Protein AF-A0A265NC86-F1 (afdb_monomer)

pLDDT: mean 84.66, std 14.76, range [31.64, 97.25]

Foldseek 3Di:
DPPPLDDWDKDQLLPDDEPPFKDWPDPFDDDSVQWGIWTFDPPDDQDVVLCVQLQKTWMATPPPRGITITRRVSDDPVSGVLSVVLRVCLRCLVDDPVVLCCQLPVDPVNLVVQCVSRPPCSVVSVVSSCVSNVVVVPPPDPDPDD

Radius of gyration: 16.94 Å; Cα contacts (8 Å, |Δi|>4): 167; chains: 1; bounding box: 51×31×45 Å

Secondary structure (DSSP, 8-state):
--------EEEESTT--BTTTEEE-SSS---TTT--EEEE-TT----HHHHHHHTEEEEEETTT--EEEEESS---HHHHHHHHHHHHHHH-TTS--HHHHHHHHSSHHHHHHHHHHHGGGHHHHHHHHHHHHHHHTT--------

Sequence (146 aa):
MISKRKEMFYLDATELIMDRDFEVMTNTTFADDIVERLYGVDNHRIDYGLIKILGLGVVKNKHFNALYIYDAAGDNLMSEMIRLRIYYQLSYPEYDDKELDCWIFGDVAGVNYVLRIMGSSGAWVISRLKGIFNEKKGRVVEFPVR

Mean predicted aligned error: 7.13 Å

Organism: NCBI:txid2024554

Structure (mmCIF, N/CA/C/O backbone):
data_AF-A0A265NC86-F1
#
_entry.id   AF-A0A265NC86-F1
#
loop_
_atom_site.group_PDB
_atom_site.id
_atom_site.type_symbol
_atom_site.label_atom_id
_atom_site.label_alt_id
_atom_site.label_comp_id
_atom_site.label_asym_id
_atom_site.label_entity_id
_atom_site.label_seq_id
_atom_site.pdbx_PDB_ins_code
_atom_site.Cartn_x
_atom_site.Cartn_y
_atom_site.Cartn_z
_atom_site.occupancy
_atom_site.B_iso_or_equiv
_atom_site.auth_seq_id
_atom_site.auth_comp_id
_atom_site.auth_asym_id
_atom_site.auth_atom_id
_atom_site.pdbx_PDB_model_num
ATOM 1 N N . MET A 1 1 ? -25.825 -14.418 -7.628 1.00 31.88 1 MET A N 1
ATOM 2 C CA . MET A 1 1 ? -24.727 -14.956 -6.796 1.00 31.88 1 MET A CA 1
ATOM 3 C C . MET A 1 1 ? -23.749 -13.826 -6.543 1.00 31.88 1 MET A C 1
ATOM 5 O O . MET A 1 1 ? -23.141 -13.359 -7.495 1.00 31.88 1 MET A O 1
ATOM 9 N N . ILE A 1 2 ? -23.657 -13.321 -5.312 1.00 32.41 2 ILE A N 1
ATOM 10 C CA . ILE A 1 2 ? -22.637 -12.325 -4.963 1.00 32.41 2 ILE A CA 1
ATOM 11 C C . ILE A 1 2 ? -21.315 -13.091 -4.951 1.00 32.41 2 ILE A C 1
ATOM 13 O O . ILE A 1 2 ? -21.096 -13.920 -4.070 1.00 32.41 2 ILE A O 1
ATOM 17 N N . SER A 1 3 ? -20.501 -12.906 -5.992 1.00 31.64 3 SER A N 1
ATOM 18 C CA . SER A 1 3 ? -19.159 -13.482 -6.049 1.00 31.64 3 SER A CA 1
ATOM 19 C C . SER A 1 3 ? -18.429 -13.058 -4.777 1.00 31.64 3 SER A C 1
A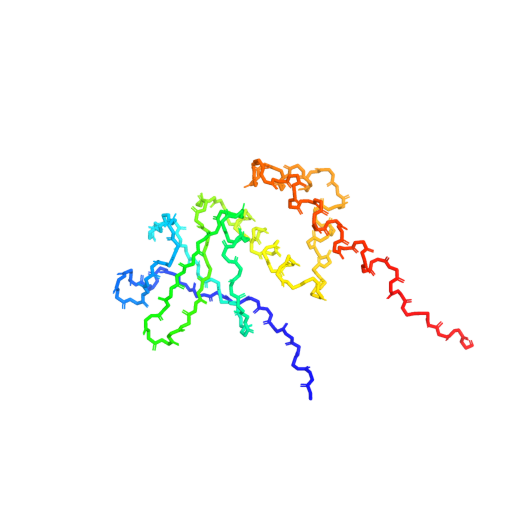TOM 21 O O . SER A 1 3 ? -18.365 -11.863 -4.482 1.00 31.64 3 SER A O 1
ATOM 23 N N . LYS A 1 4 ? -17.948 -14.023 -3.983 1.00 42.34 4 LYS A N 1
ATOM 24 C CA . LYS A 1 4 ? -17.017 -13.737 -2.886 1.00 42.34 4 LYS A CA 1
ATOM 25 C C . LYS A 1 4 ? -15.873 -12.952 -3.528 1.00 42.34 4 LYS A C 1
ATOM 27 O O . LYS A 1 4 ? -15.179 -13.533 -4.356 1.00 42.34 4 LYS A O 1
ATOM 32 N N . ARG A 1 5 ? -15.755 -11.646 -3.240 1.00 46.16 5 ARG A N 1
ATOM 33 C CA . ARG A 1 5 ? -14.676 -10.785 -3.752 1.00 46.16 5 ARG A CA 1
ATOM 34 C C . ARG A 1 5 ? -13.360 -11.451 -3.360 1.00 46.16 5 ARG A C 1
ATOM 36 O O . ARG A 1 5 ? -12.984 -11.413 -2.192 1.00 46.16 5 ARG A O 1
ATOM 43 N N . LYS A 1 6 ? -12.755 -12.167 -4.303 1.00 50.03 6 LYS A N 1
ATOM 44 C CA . LYS A 1 6 ? -11.499 -12.870 -4.093 1.00 50.03 6 LYS A CA 1
ATOM 45 C C . LYS A 1 6 ? -10.383 -11.848 -4.224 1.00 50.03 6 LYS A C 1
ATOM 47 O O . LYS A 1 6 ? -10.262 -11.206 -5.256 1.00 50.03 6 LYS A O 1
ATOM 52 N N . GLU A 1 7 ? -9.710 -11.662 -3.095 1.00 59.53 7 GLU A N 1
ATOM 53 C CA . GLU A 1 7 ? -8.257 -11.643 -2.935 1.00 59.53 7 GLU A CA 1
ATOM 54 C C . GLU A 1 7 ? -7.476 -10.948 -4.051 1.00 59.53 7 GLU A C 1
ATOM 56 O O . GLU A 1 7 ? -7.382 -11.427 -5.177 1.00 59.53 7 GLU A O 1
ATOM 61 N N . MET A 1 8 ? -6.859 -9.830 -3.672 1.00 66.31 8 MET A N 1
ATOM 62 C CA . MET A 1 8 ? -5.718 -9.244 -4.363 1.00 66.31 8 MET A CA 1
ATOM 63 C C . MET A 1 8 ? -4.777 -10.358 -4.855 1.00 66.31 8 MET A C 1
ATOM 65 O O . MET A 1 8 ? -4.269 -11.140 -4.052 1.00 66.31 8 MET A O 1
ATOM 69 N N . PHE A 1 9 ? -4.580 -10.449 -6.168 1.00 79.44 9 PHE A N 1
ATOM 70 C CA . PHE A 1 9 ? -3.641 -11.384 -6.785 1.00 79.44 9 PHE A CA 1
ATOM 71 C C . PHE A 1 9 ? -2.366 -10.638 -7.168 1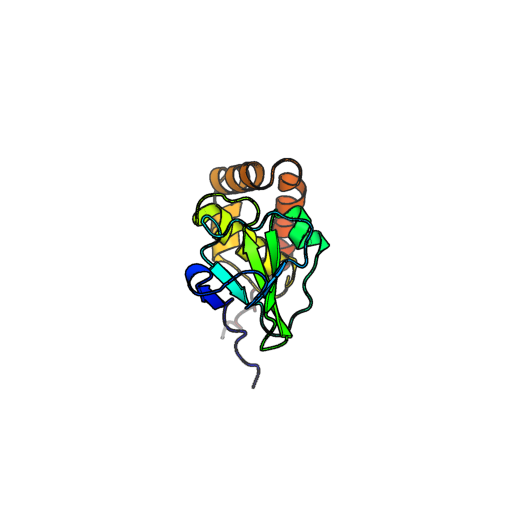.00 79.44 9 PHE A C 1
ATOM 73 O O . PHE A 1 9 ? -2.385 -9.413 -7.300 1.00 79.44 9 PHE A O 1
ATOM 80 N N . TYR A 1 10 ? -1.265 -11.361 -7.358 1.00 85.25 10 TYR A N 1
ATOM 81 C CA . TYR A 1 10 ? -0.027 -10.766 -7.844 1.00 85.25 10 TYR A CA 1
ATOM 82 C C . TYR A 1 10 ? 0.482 -11.473 -9.098 1.00 85.25 10 TYR A C 1
ATOM 84 O O . TYR A 1 10 ? 0.247 -12.666 -9.295 1.00 85.25 10 TYR A O 1
ATOM 92 N N . LEU A 1 11 ? 1.166 -10.708 -9.941 1.00 86.88 11 LEU A N 1
ATOM 93 C CA . LEU A 1 11 ? 2.005 -11.194 -11.026 1.00 86.88 11 LEU A CA 1
ATOM 94 C C . LEU A 1 11 ? 3.464 -11.110 -10.589 1.00 86.88 11 LEU A C 1
ATOM 96 O O . LEU A 1 11 ? 3.834 -10.176 -9.871 1.00 86.88 11 LEU A O 1
ATOM 100 N N . ASP A 1 12 ? 4.269 -12.068 -11.036 1.00 85.62 12 ASP A N 1
ATOM 101 C CA . ASP A 1 12 ? 5.719 -12.003 -10.894 1.00 85.62 12 ASP A CA 1
ATOM 102 C C . ASP A 1 12 ? 6.254 -10.906 -11.821 1.00 85.62 12 ASP A C 1
ATOM 104 O O . ASP A 1 12 ? 6.078 -10.960 -13.040 1.00 85.62 12 ASP A O 1
ATOM 108 N N . ALA A 1 13 ? 6.834 -9.866 -11.231 1.00 86.69 13 ALA A N 1
ATOM 109 C CA . ALA A 1 13 ? 7.375 -8.742 -11.978 1.00 86.69 13 ALA A CA 1
ATOM 110 C C . ALA A 1 13 ? 8.718 -9.088 -12.636 1.00 86.69 13 ALA A C 1
ATOM 112 O O . ALA A 1 13 ? 9.069 -8.469 -13.636 1.00 86.69 13 ALA A O 1
ATOM 113 N N . THR A 1 14 ? 9.438 -10.094 -12.125 1.00 85.88 14 THR A N 1
ATOM 114 C CA . THR A 1 14 ? 10.770 -10.481 -12.621 1.00 85.88 14 THR A CA 1
ATOM 115 C C . THR A 1 14 ? 10.723 -11.110 -14.015 1.00 85.88 14 THR A C 1
ATOM 117 O O . THR A 1 14 ? 11.721 -11.122 -14.735 1.00 85.88 14 THR A O 1
ATOM 120 N N . GLU A 1 15 ? 9.548 -11.588 -14.430 1.00 85.75 15 GLU A N 1
ATOM 121 C CA . GLU A 1 15 ? 9.300 -12.127 -15.769 1.00 85.75 15 GLU A CA 1
ATOM 122 C C . GLU A 1 15 ? 8.862 -11.055 -16.785 1.00 85.75 15 GLU A C 1
ATOM 124 O O . GLU A 1 15 ? 8.654 -11.364 -17.961 1.00 85.75 15 GLU A O 1
ATOM 129 N N . LEU A 1 16 ? 8.704 -9.797 -16.357 1.00 85.06 16 LEU A N 1
ATOM 130 C CA . LEU A 1 16 ? 8.185 -8.701 -17.174 1.00 85.06 16 LEU A CA 1
ATOM 131 C C . LEU A 1 16 ? 9.281 -7.688 -17.510 1.00 85.06 16 LEU A C 1
ATOM 133 O O . LEU A 1 16 ? 10.127 -7.360 -16.687 1.00 85.06 16 LEU A O 1
ATOM 137 N N . ILE A 1 17 ? 9.235 -7.136 -18.722 1.00 82.88 17 ILE A N 1
A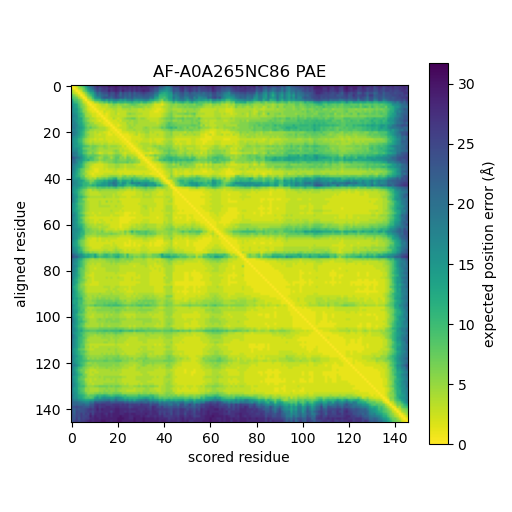TOM 138 C CA . ILE A 1 17 ? 10.201 -6.139 -19.189 1.00 82.88 17 ILE A CA 1
ATOM 139 C C . ILE A 1 17 ? 9.534 -4.758 -19.220 1.00 82.88 17 ILE A C 1
ATOM 141 O O . ILE A 1 17 ? 8.543 -4.551 -19.934 1.00 82.88 17 ILE A O 1
ATOM 145 N N . MET A 1 18 ? 10.097 -3.792 -18.487 1.00 82.38 18 MET A N 1
ATOM 146 C CA . MET A 1 18 ? 9.655 -2.392 -18.524 1.00 82.38 18 MET A CA 1
ATOM 147 C C . MET A 1 18 ? 9.711 -1.841 -19.960 1.00 82.38 18 MET A C 1
ATOM 149 O O . MET A 1 18 ? 10.553 -2.234 -20.764 1.00 82.38 18 MET A O 1
ATOM 153 N N . ASP A 1 19 ? 8.763 -0.976 -20.323 1.00 83.19 19 ASP A N 1
ATOM 154 C CA . ASP A 1 19 ? 8.534 -0.426 -21.670 1.00 83.19 19 ASP A CA 1
ATOM 155 C C . ASP A 1 19 ? 8.084 -1.426 -22.744 1.00 83.19 19 ASP A C 1
ATOM 157 O O . ASP A 1 19 ? 7.471 -1.014 -23.736 1.00 83.19 19 ASP A O 1
ATOM 161 N N . ARG A 1 20 ? 8.285 -2.730 -22.549 1.00 86.94 20 ARG A N 1
ATOM 162 C CA . ARG A 1 20 ? 7.756 -3.770 -23.436 1.00 86.94 20 ARG A CA 1
ATOM 163 C C . ARG A 1 20 ? 6.405 -4.285 -22.957 1.00 86.94 20 ARG A C 1
ATOM 165 O O . ARG A 1 20 ? 5.445 -4.279 -23.724 1.00 86.94 20 ARG A O 1
ATOM 172 N N . ASP A 1 21 ? 6.334 -4.707 -21.701 1.00 88.62 21 ASP A N 1
ATOM 173 C CA . ASP A 1 21 ? 5.176 -5.398 -21.131 1.00 88.62 21 ASP A CA 1
ATOM 174 C C . ASP A 1 21 ? 4.307 -4.469 -20.283 1.00 88.62 21 ASP A C 1
ATOM 176 O O . ASP A 1 21 ? 3.082 -4.627 -20.232 1.00 88.62 21 ASP A O 1
ATOM 180 N N . PHE A 1 22 ? 4.918 -3.454 -19.672 1.00 89.88 22 PHE A N 1
ATOM 181 C CA . PHE A 1 22 ? 4.218 -2.454 -18.877 1.00 89.88 22 PHE A CA 1
ATOM 182 C C . PHE A 1 22 ? 4.821 -1.051 -19.014 1.00 89.88 22 PHE A C 1
ATOM 184 O O . PHE A 1 22 ? 5.923 -0.864 -19.525 1.00 89.88 22 PHE A O 1
ATOM 191 N N . GLU A 1 23 ? 4.061 -0.052 -18.574 1.00 91.50 23 GLU A N 1
ATOM 192 C CA . GLU A 1 23 ? 4.496 1.337 -18.401 1.00 91.50 23 GLU A CA 1
ATOM 193 C C . GLU A 1 23 ? 4.177 1.816 -16.981 1.00 91.50 23 GLU A C 1
ATOM 195 O O . GLU A 1 23 ? 3.129 1.475 -16.427 1.00 91.50 23 GLU A O 1
ATOM 200 N N . VAL A 1 24 ? 5.072 2.599 -16.377 1.00 91.69 24 VAL A N 1
ATOM 201 C CA . VAL A 1 24 ? 4.839 3.201 -15.058 1.00 91.69 24 VAL A CA 1
ATOM 202 C C . VAL A 1 24 ? 3.923 4.415 -15.219 1.00 91.69 24 VAL A C 1
ATOM 204 O O . VAL A 1 24 ? 4.199 5.327 -15.992 1.00 91.69 24 VAL A O 1
ATOM 207 N N . MET A 1 25 ? 2.813 4.423 -14.485 1.00 91.94 25 MET A N 1
ATOM 208 C CA . MET A 1 25 ? 1.758 5.441 -14.582 1.00 91.94 25 MET A CA 1
ATOM 209 C C . MET A 1 25 ? 1.898 6.551 -13.538 1.00 91.94 25 MET A C 1
ATOM 211 O O . MET A 1 25 ? 1.282 7.610 -13.661 1.00 91.94 25 MET A O 1
ATOM 215 N N . THR A 1 26 ? 2.649 6.296 -12.472 1.00 91.12 26 THR A N 1
ATOM 216 C CA . THR A 1 26 ? 2.903 7.236 -11.379 1.00 91.12 26 THR A CA 1
ATOM 217 C C . THR A 1 26 ? 4.295 7.839 -11.493 1.00 91.12 26 THR A C 1
ATOM 219 O O . THR A 1 26 ? 5.207 7.232 -12.040 1.00 91.12 26 THR A O 1
ATOM 222 N N . ASN A 1 27 ? 4.488 9.036 -10.934 1.00 89.62 27 ASN A N 1
ATOM 223 C CA . ASN A 1 27 ? 5.823 9.623 -10.797 1.00 89.62 27 ASN A CA 1
ATOM 224 C C . ASN A 1 27 ? 6.560 8.994 -9.602 1.00 89.62 27 ASN A C 1
ATOM 226 O O . ASN A 1 27 ? 6.805 9.649 -8.588 1.00 89.62 27 ASN A O 1
ATOM 230 N N . THR A 1 28 ? 6.802 7.692 -9.694 1.00 88.19 28 THR A N 1
ATOM 231 C CA . THR A 1 28 ? 7.456 6.854 -8.690 1.00 88.19 28 THR A CA 1
ATOM 232 C C . THR A 1 28 ? 8.540 6.042 -9.370 1.00 88.19 28 THR A C 1
ATOM 234 O O . THR A 1 28 ? 8.375 5.616 -10.511 1.00 88.19 28 THR A O 1
ATOM 237 N N . THR A 1 29 ? 9.645 5.805 -8.671 1.00 86.06 29 THR A N 1
ATOM 238 C CA . THR A 1 29 ? 10.700 4.935 -9.189 1.00 86.06 29 THR A CA 1
ATOM 239 C C . THR A 1 29 ? 10.162 3.511 -9.324 1.00 86.06 29 THR A C 1
ATOM 241 O O . THR A 1 29 ? 9.455 3.025 -8.441 1.00 86.06 29 THR A O 1
ATOM 244 N N . PHE A 1 30 ? 10.465 2.860 -10.442 1.00 86.12 30 PHE A N 1
ATOM 245 C CA . PHE A 1 30 ? 10.324 1.419 -10.616 1.00 86.12 30 PHE A CA 1
ATOM 246 C C . PHE A 1 30 ? 11.738 0.871 -10.774 1.00 86.12 30 PHE A C 1
ATOM 248 O O . PHE A 1 30 ? 12.469 1.323 -11.653 1.00 86.12 30 PHE A O 1
ATOM 255 N N . ALA A 1 31 ? 12.147 -0.010 -9.870 1.00 82.25 31 ALA A N 1
ATOM 256 C CA . ALA A 1 31 ? 13.473 -0.607 -9.877 1.00 82.25 31 ALA A CA 1
ATOM 257 C C . ALA A 1 31 ? 13.303 -2.108 -10.116 1.00 82.25 31 ALA A C 1
ATOM 259 O O . ALA A 1 31 ? 12.743 -2.799 -9.266 1.00 82.25 31 ALA A O 1
ATOM 260 N N . ASP A 1 32 ? 13.733 -2.575 -11.291 1.00 74.81 32 ASP A N 1
ATOM 261 C CA . ASP A 1 32 ? 13.522 -3.951 -11.770 1.00 74.81 32 ASP A CA 1
ATOM 262 C C . ASP A 1 32 ? 14.119 -5.014 -10.827 1.00 74.81 32 ASP A C 1
ATOM 264 O O . ASP A 1 32 ? 13.669 -6.154 -10.805 1.00 74.81 32 ASP A O 1
ATOM 268 N N . ASP A 1 33 ? 15.122 -4.644 -10.030 1.00 75.19 33 ASP A N 1
ATOM 269 C CA . ASP A 1 33 ? 15.800 -5.490 -9.045 1.00 75.19 33 ASP A CA 1
ATOM 270 C C . ASP A 1 33 ? 15.167 -5.455 -7.643 1.00 75.19 33 ASP A C 1
ATOM 272 O O . ASP A 1 33 ? 15.570 -6.219 -6.768 1.00 75.19 33 ASP A O 1
ATOM 276 N N . ILE A 1 34 ? 14.191 -4.572 -7.421 1.00 79.75 34 ILE A N 1
ATOM 277 C CA . ILE A 1 34 ? 13.520 -4.371 -6.127 1.00 79.75 34 ILE A CA 1
ATOM 278 C C . ILE A 1 34 ? 12.041 -4.755 -6.214 1.00 79.75 34 ILE A C 1
ATOM 280 O O . ILE A 1 34 ? 11.479 -5.298 -5.264 1.00 79.75 34 ILE A O 1
ATOM 284 N N . VAL A 1 35 ? 11.387 -4.472 -7.341 1.00 85.81 35 VAL A N 1
ATOM 285 C CA . VAL A 1 35 ? 9.969 -4.776 -7.528 1.00 85.81 35 VAL A CA 1
ATOM 286 C C . VAL A 1 35 ? 9.823 -6.211 -8.017 1.00 85.81 35 VAL A C 1
ATOM 288 O O . VAL A 1 35 ? 9.957 -6.482 -9.202 1.00 85.81 35 VAL A O 1
ATOM 291 N N . GLU A 1 36 ? 9.496 -7.125 -7.105 1.00 86.81 36 GLU A N 1
ATOM 292 C CA . GLU A 1 36 ? 9.263 -8.539 -7.436 1.00 86.81 36 GLU A CA 1
ATOM 293 C C . GLU A 1 36 ? 7.801 -8.837 -7.806 1.00 86.81 36 GLU A C 1
ATOM 295 O O . GLU A 1 36 ? 7.506 -9.864 -8.418 1.00 86.81 36 GLU A O 1
ATOM 300 N N . ARG A 1 37 ? 6.849 -7.976 -7.415 1.00 90.12 37 ARG A N 1
ATOM 301 C CA . ARG A 1 37 ? 5.410 -8.274 -7.508 1.00 90.12 37 ARG A CA 1
ATOM 302 C C . ARG A 1 37 ? 4.576 -7.094 -7.982 1.00 90.12 37 ARG A C 1
ATOM 304 O O . ARG A 1 37 ? 4.715 -5.971 -7.501 1.00 90.12 37 ARG A O 1
ATOM 311 N N . LEU A 1 38 ? 3.637 -7.391 -8.879 1.00 90.38 38 LEU A N 1
ATOM 312 C CA . LEU A 1 38 ? 2.605 -6.465 -9.339 1.00 90.38 38 LEU A CA 1
ATOM 313 C C . LEU A 1 38 ? 1.229 -6.941 -8.880 1.00 90.38 38 LEU A C 1
ATOM 315 O O . LEU A 1 38 ? 0.767 -8.002 -9.288 1.00 90.38 38 LEU A O 1
ATOM 319 N N . TYR A 1 39 ? 0.542 -6.144 -8.074 1.00 90.00 39 TYR A N 1
ATOM 320 C CA . TYR A 1 39 ? -0.728 -6.501 -7.453 1.00 90.00 39 TYR A CA 1
ATOM 321 C C . TYR A 1 39 ? -1.913 -6.023 -8.279 1.00 90.00 39 TYR A C 1
ATOM 323 O O . TYR A 1 39 ? -2.095 -4.825 -8.511 1.00 90.00 39 TYR A O 1
ATOM 331 N N . GLY A 1 40 ? -2.735 -6.972 -8.715 1.00 85.75 40 GLY A N 1
ATOM 332 C CA . GLY A 1 40 ? -3.989 -6.706 -9.398 1.00 85.75 40 GLY A CA 1
ATOM 333 C C . GLY A 1 40 ? -5.101 -6.401 -8.399 1.00 85.75 40 GLY A C 1
ATOM 334 O O . GLY A 1 40 ? -5.283 -7.112 -7.408 1.00 85.75 40 GLY A O 1
ATOM 335 N N . VAL A 1 41 ? -5.871 -5.349 -8.678 1.00 69.50 41 VAL A N 1
ATOM 336 C CA . VAL A 1 41 ? -7.073 -4.996 -7.914 1.00 69.50 41 VAL A CA 1
ATOM 337 C C . VAL A 1 41 ? -8.273 -5.112 -8.850 1.00 69.50 41 VAL A C 1
ATOM 339 O O . VAL A 1 41 ? -8.596 -4.188 -9.594 1.00 69.50 41 VAL A O 1
ATOM 342 N N . ASP A 1 42 ? -8.913 -6.282 -8.850 1.00 63.69 42 ASP A N 1
ATOM 343 C CA . ASP A 1 42 ? -10.021 -6.599 -9.759 1.00 63.69 42 ASP A CA 1
ATOM 344 C C . ASP A 1 42 ? -11.176 -5.603 -9.640 1.00 63.69 42 ASP A C 1
ATOM 346 O O . ASP A 1 42 ? -11.679 -5.385 -8.546 1.00 63.69 42 ASP A O 1
ATOM 350 N N . ASN A 1 43 ? -11.676 -5.080 -10.767 1.00 58.19 43 ASN A N 1
ATOM 351 C CA . ASN A 1 43 ? -12.916 -4.288 -10.869 1.00 58.19 43 ASN A CA 1
ATOM 352 C C . ASN A 1 43 ? -12.976 -2.963 -10.092 1.00 58.19 43 ASN A C 1
ATOM 354 O O . ASN A 1 43 ? -14.074 -2.471 -9.812 1.00 58.19 43 ASN A O 1
ATOM 358 N N . HIS A 1 44 ? -11.841 -2.330 -9.796 1.00 63.47 44 HIS A N 1
ATOM 359 C CA . HIS A 1 44 ? -11.871 -1.067 -9.069 1.00 63.47 44 HIS A CA 1
ATOM 360 C C . HIS A 1 44 ? -11.037 0.049 -9.698 1.00 63.47 44 HIS A C 1
ATOM 362 O O . HIS A 1 44 ? -9.998 -0.165 -10.318 1.00 63.47 44 HIS A O 1
ATOM 368 N N . ARG A 1 45 ? -11.521 1.286 -9.524 1.00 80.00 45 ARG A N 1
ATOM 369 C CA . ARG A 1 45 ? -10.764 2.492 -9.863 1.00 80.00 45 ARG A CA 1
ATOM 370 C C . ARG A 1 45 ? -9.635 2.668 -8.854 1.00 80.00 45 ARG A C 1
ATOM 372 O O . ARG A 1 45 ? -9.888 2.658 -7.653 1.00 80.00 45 ARG A O 1
ATOM 379 N N . ILE A 1 46 ? -8.424 2.877 -9.359 1.00 88.06 46 ILE A N 1
ATOM 380 C CA . ILE A 1 46 ? -7.259 3.164 -8.528 1.00 88.06 46 ILE A CA 1
ATOM 381 C C . ILE A 1 46 ? -7.384 4.568 -7.930 1.00 88.06 46 ILE A C 1
ATOM 383 O O . ILE A 1 46 ? -7.484 5.557 -8.659 1.00 88.06 46 ILE A O 1
ATOM 387 N N . ASP A 1 47 ? -7.333 4.658 -6.601 1.00 91.19 47 ASP A N 1
ATOM 388 C CA . ASP A 1 47 ? -7.180 5.931 -5.895 1.00 91.19 47 ASP A CA 1
ATOM 389 C C . ASP A 1 47 ? -5.706 6.366 -5.886 1.00 91.19 47 ASP A C 1
ATOM 391 O O . ASP A 1 47 ? -4.916 5.962 -5.033 1.00 91.19 47 ASP A O 1
ATOM 395 N N . TYR A 1 48 ? -5.331 7.214 -6.845 1.00 91.62 48 TYR A N 1
ATOM 396 C CA . TYR A 1 48 ? -3.970 7.749 -6.959 1.00 91.62 48 TYR A CA 1
ATOM 397 C C . TYR A 1 48 ? -3.538 8.612 -5.761 1.00 91.62 48 TYR A C 1
ATOM 399 O O . TYR A 1 48 ? -2.339 8.744 -5.502 1.00 91.62 48 TYR A O 1
ATOM 407 N N . GLY A 1 49 ? -4.485 9.194 -5.019 1.00 93.06 49 GLY A N 1
ATOM 408 C CA . GLY A 1 49 ? -4.192 9.925 -3.789 1.00 93.06 49 GLY A CA 1
ATOM 409 C C . GLY A 1 49 ? -3.684 8.979 -2.706 1.00 93.06 49 GLY A C 1
ATOM 410 O O . GLY A 1 49 ? -2.636 9.230 -2.110 1.00 93.06 49 GLY A O 1
ATOM 411 N N . LEU A 1 50 ? -4.377 7.854 -2.512 1.00 93.75 50 LEU A N 1
ATOM 412 C CA . LEU A 1 50 ? -3.949 6.799 -1.593 1.00 93.75 50 LEU A CA 1
ATOM 413 C C . LEU A 1 50 ? -2.649 6.131 -2.040 1.00 93.75 50 LEU A C 1
ATOM 415 O O . LEU A 1 50 ? -1.776 5.926 -1.202 1.00 93.75 50 LEU A O 1
ATOM 419 N N . ILE A 1 51 ? -2.480 5.857 -3.338 1.00 94.25 51 ILE A N 1
ATOM 420 C CA . ILE A 1 51 ? -1.227 5.309 -3.889 1.00 94.25 51 ILE A CA 1
ATOM 421 C C . ILE A 1 51 ? -0.035 6.170 -3.460 1.00 94.25 51 ILE A C 1
ATOM 423 O O . ILE A 1 51 ? 0.914 5.668 -2.861 1.00 94.25 51 ILE A O 1
ATOM 427 N N . LYS A 1 52 ? -0.131 7.491 -3.661 1.00 93.06 52 LYS A N 1
ATOM 428 C CA . LYS A 1 52 ? 0.918 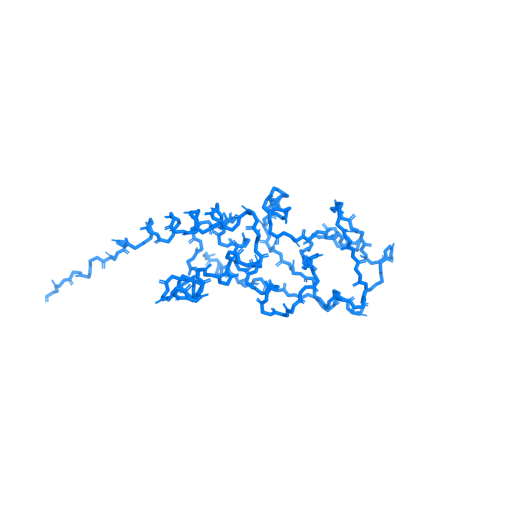8.434 -3.259 1.00 93.06 52 LYS A CA 1
ATOM 429 C C . LYS A 1 52 ? 1.144 8.455 -1.746 1.00 93.06 52 LYS A C 1
ATOM 431 O O . LYS A 1 52 ? 2.289 8.466 -1.309 1.00 93.06 52 LYS A O 1
ATOM 436 N N . ILE A 1 53 ? 0.073 8.492 -0.950 1.00 93.56 53 ILE A N 1
ATOM 437 C CA . ILE A 1 53 ? 0.157 8.538 0.521 1.00 93.56 53 ILE A CA 1
ATOM 438 C C . ILE A 1 53 ? 0.881 7.310 1.078 1.00 93.56 53 ILE A C 1
ATOM 440 O O . ILE A 1 53 ? 1.625 7.432 2.049 1.00 93.56 53 ILE A O 1
ATOM 444 N N . LEU A 1 54 ? 0.653 6.146 0.473 1.00 94.00 54 LEU A N 1
ATOM 445 C CA . LEU A 1 54 ? 1.167 4.867 0.951 1.00 94.00 54 LEU A CA 1
ATOM 446 C C . LEU A 1 54 ? 2.546 4.519 0.382 1.00 94.00 54 LEU A C 1
ATOM 448 O O . LEU A 1 54 ? 3.095 3.490 0.759 1.00 94.00 54 LEU A O 1
ATOM 452 N N . GLY A 1 55 ? 3.118 5.360 -0.487 1.00 92.94 55 GLY A N 1
ATOM 453 C CA . GLY A 1 55 ? 4.397 5.073 -1.144 1.00 92.94 55 GLY A CA 1
ATOM 454 C C . GLY A 1 55 ? 4.301 3.936 -2.163 1.00 92.94 55 GLY A C 1
ATOM 455 O O . GLY A 1 55 ? 5.279 3.243 -2.410 1.00 92.94 55 GLY A O 1
ATOM 456 N N . LEU A 1 56 ? 3.118 3.729 -2.736 1.00 94.25 56 LEU A N 1
ATOM 457 C CA . LEU A 1 56 ? 2.880 2.744 -3.781 1.00 94.25 56 LEU A CA 1
ATOM 458 C C . LEU A 1 56 ? 3.071 3.394 -5.156 1.00 94.25 56 LEU A C 1
ATOM 460 O O . LEU A 1 56 ? 2.969 4.615 -5.307 1.00 94.25 56 LEU A O 1
ATOM 464 N N . GLY A 1 57 ? 3.300 2.571 -6.169 1.00 94.31 57 GLY A N 1
ATOM 465 C CA . GLY A 1 57 ? 3.277 2.977 -7.567 1.00 94.31 57 GLY A CA 1
ATOM 466 C C . GLY A 1 57 ? 2.237 2.194 -8.358 1.00 94.31 57 GLY A C 1
ATOM 467 O O . GLY A 1 57 ? 1.682 1.204 -7.882 1.00 94.31 57 GLY A O 1
ATOM 468 N N . VAL A 1 58 ? 1.948 2.657 -9.572 1.00 94.00 58 VAL A N 1
ATOM 469 C CA . VAL A 1 58 ? 1.025 1.989 -10.495 1.00 94.00 58 VAL A CA 1
ATOM 470 C C . VAL A 1 58 ? 1.730 1.749 -11.814 1.00 94.00 58 VAL A C 1
ATOM 472 O O . VAL A 1 58 ? 2.330 2.665 -12.373 1.00 94.00 58 VAL A O 1
ATOM 475 N N . VAL A 1 59 ? 1.590 0.541 -12.343 1.00 92.56 59 VAL A N 1
ATOM 476 C CA . VAL A 1 59 ? 1.966 0.206 -13.714 1.00 92.56 59 VAL A CA 1
ATOM 477 C C . VAL A 1 59 ? 0.739 -0.181 -14.519 1.00 92.56 59 VAL A C 1
ATOM 479 O O . VAL A 1 59 ? -0.268 -0.652 -13.986 1.00 92.56 59 VAL A O 1
ATOM 482 N N . LYS A 1 60 ? 0.823 0.010 -15.827 1.00 91.38 60 LYS A N 1
ATOM 483 C CA . LYS A 1 60 ? -0.186 -0.423 -16.779 1.00 91.38 60 LYS A CA 1
ATOM 484 C C . LYS A 1 60 ? 0.405 -1.473 -17.695 1.00 91.38 60 LYS A C 1
ATOM 486 O O . LYS A 1 60 ? 1.372 -1.212 -18.402 1.00 91.38 60 LYS A O 1
ATOM 491 N N . ASN A 1 61 ? -0.199 -2.652 -17.703 1.00 89.00 61 ASN A N 1
ATOM 492 C CA . ASN A 1 61 ? 0.153 -3.707 -18.636 1.00 89.00 61 ASN A CA 1
ATOM 493 C C . ASN A 1 61 ? -0.325 -3.333 -20.048 1.00 89.00 61 ASN A C 1
ATOM 495 O O . ASN A 1 61 ? -1.495 -2.986 -20.247 1.00 89.00 61 ASN A O 1
ATOM 499 N N . LYS A 1 62 ? 0.577 -3.421 -21.029 1.00 88.81 62 LYS A N 1
ATOM 500 C CA . LYS A 1 62 ? 0.322 -3.008 -22.417 1.00 88.81 62 LYS A CA 1
ATOM 501 C C . LYS A 1 62 ? -0.514 -4.020 -23.205 1.00 88.81 62 LYS A C 1
ATOM 503 O O . LYS A 1 62 ? -1.216 -3.625 -24.131 1.00 88.81 62 LYS A O 1
ATOM 508 N N . HIS A 1 63 ? -0.488 -5.296 -22.820 1.00 86.56 63 HIS A N 1
ATOM 509 C CA . HIS A 1 63 ? -1.154 -6.389 -23.542 1.00 86.56 63 HIS A CA 1
ATOM 510 C C . HIS A 1 63 ? -2.648 -6.481 -23.231 1.00 86.56 63 HIS A C 1
ATOM 512 O O . HIS A 1 63 ? -3.460 -6.694 -24.128 1.00 86.56 63 HIS A O 1
ATOM 518 N N . PHE A 1 64 ? -3.021 -6.290 -21.964 1.00 82.94 64 PHE A N 1
ATOM 519 C CA . PHE A 1 64 ? -4.405 -6.455 -21.496 1.00 82.94 64 PHE A CA 1
ATOM 520 C C . PHE A 1 64 ? -5.047 -5.153 -21.005 1.00 82.94 64 PHE A C 1
ATOM 522 O O . PHE A 1 64 ? -6.185 -5.168 -20.541 1.00 82.94 64 PHE A O 1
ATOM 529 N N . ASN A 1 65 ? -4.332 -4.022 -21.101 1.00 82.06 65 ASN A N 1
ATOM 530 C CA . ASN A 1 65 ? -4.794 -2.702 -20.654 1.00 82.06 65 ASN A CA 1
ATOM 531 C C . ASN A 1 65 ? -5.251 -2.690 -19.176 1.00 82.06 65 ASN A C 1
ATOM 533 O O . ASN A 1 65 ? -6.167 -1.958 -18.800 1.00 82.06 65 ASN A O 1
ATOM 537 N N . ALA A 1 66 ? -4.608 -3.516 -18.348 1.00 85.81 66 ALA A N 1
ATOM 538 C CA . ALA A 1 66 ? -4.895 -3.670 -16.926 1.00 85.81 66 ALA A CA 1
ATOM 539 C C . ALA A 1 66 ? -3.896 -2.873 -16.077 1.00 85.81 66 ALA A C 1
ATOM 541 O O . ALA A 1 66 ? -2.729 -2.737 -16.449 1.00 85.81 66 ALA A O 1
ATOM 542 N N . LEU A 1 67 ? -4.359 -2.348 -14.942 1.00 89.31 67 LEU A N 1
ATOM 543 C CA . LEU A 1 67 ? -3.534 -1.599 -13.998 1.00 89.31 67 LEU A CA 1
ATOM 544 C C . LEU A 1 67 ? -3.147 -2.484 -12.815 1.00 89.31 67 LEU A C 1
ATOM 546 O O . LEU A 1 67 ? -3.982 -3.222 -12.294 1.00 89.31 67 LEU A O 1
ATOM 550 N N . TYR A 1 68 ? -1.902 -2.349 -12.376 1.00 91.12 68 TYR A N 1
ATOM 551 C CA . TYR A 1 68 ? -1.346 -3.068 -11.240 1.00 91.12 68 TYR A CA 1
ATOM 552 C C . TYR A 1 68 ? -0.635 -2.104 -10.302 1.00 91.12 68 TYR A C 1
ATOM 554 O O . TYR A 1 68 ? -0.111 -1.077 -10.732 1.00 91.12 68 TYR A O 1
ATOM 562 N N . ILE A 1 69 ? -0.613 -2.445 -9.021 1.00 93.56 69 ILE A N 1
ATOM 563 C CA . ILE A 1 69 ? 0.037 -1.677 -7.962 1.00 93.56 69 ILE A CA 1
ATOM 564 C C . ILE A 1 69 ? 1.347 -2.367 -7.591 1.00 93.56 69 ILE A C 1
ATOM 566 O O . ILE A 1 69 ? 1.407 -3.590 -7.563 1.00 93.56 69 ILE A O 1
ATOM 570 N N . TYR A 1 70 ? 2.382 -1.606 -7.270 1.00 93.44 70 TYR A N 1
ATOM 571 C CA . TYR A 1 70 ? 3.643 -2.139 -6.757 1.00 93.44 70 TYR A CA 1
ATOM 572 C C . TYR A 1 70 ? 4.137 -1.311 -5.565 1.00 93.44 70 TYR A C 1
ATOM 574 O O . TYR A 1 70 ? 3.702 -0.167 -5.389 1.00 93.44 70 TYR A O 1
ATOM 582 N N . ASP A 1 71 ? 5.025 -1.869 -4.736 1.00 93.31 71 ASP A N 1
ATOM 583 C CA . ASP A 1 71 ? 5.664 -1.099 -3.662 1.00 93.31 71 ASP A CA 1
ATOM 584 C C . ASP A 1 71 ? 6.798 -0.244 -4.227 1.00 93.31 71 ASP A C 1
ATOM 586 O O . ASP A 1 71 ? 7.854 -0.747 -4.600 1.00 93.31 71 ASP A O 1
ATOM 590 N N . ALA A 1 72 ? 6.572 1.067 -4.301 1.00 91.56 72 ALA A N 1
ATOM 591 C CA . ALA A 1 72 ? 7.578 2.012 -4.772 1.00 91.56 72 ALA A CA 1
ATOM 592 C C . ALA A 1 72 ? 8.500 2.497 -3.646 1.00 91.56 72 ALA A C 1
ATOM 594 O O . ALA A 1 72 ? 9.505 3.151 -3.923 1.00 91.56 72 ALA A O 1
ATOM 595 N N . ALA A 1 73 ? 8.171 2.205 -2.384 1.00 87.50 73 ALA A N 1
ATOM 596 C CA . ALA A 1 73 ? 9.030 2.539 -1.256 1.00 87.50 73 ALA A CA 1
ATOM 597 C C . ALA A 1 73 ? 10.284 1.650 -1.208 1.00 87.50 73 ALA A C 1
ATOM 599 O O . ALA A 1 73 ? 11.286 2.074 -0.639 1.00 87.50 73 ALA A O 1
ATOM 600 N N . GLY A 1 74 ? 10.236 0.461 -1.826 1.00 80.62 74 GLY A N 1
ATOM 601 C CA . GLY A 1 74 ? 11.374 -0.457 -1.923 1.00 80.62 74 GLY A CA 1
ATOM 602 C C . GLY A 1 74 ? 11.823 -1.014 -0.571 1.00 80.62 74 GLY A C 1
ATOM 603 O O . GLY A 1 74 ? 13.018 -1.187 -0.336 1.00 80.62 74 GLY A O 1
ATOM 604 N N . ASP A 1 75 ? 10.873 -1.236 0.341 1.00 80.88 75 ASP A N 1
ATOM 605 C CA . ASP A 1 75 ? 11.151 -1.807 1.657 1.00 80.88 75 ASP A CA 1
ATOM 606 C C . ASP A 1 75 ? 11.164 -3.350 1.608 1.00 80.88 75 ASP A C 1
ATOM 608 O O . ASP A 1 75 ? 11.210 -3.982 0.560 1.00 80.88 75 ASP A O 1
ATOM 612 N N . ASN A 1 76 ? 11.112 -3.987 2.779 1.00 89.12 76 ASN A N 1
ATOM 613 C CA . ASN A 1 76 ? 10.910 -5.426 2.889 1.00 89.12 76 ASN A CA 1
ATOM 614 C C . ASN A 1 76 ? 9.455 -5.841 2.589 1.00 89.12 76 ASN A C 1
ATOM 616 O O . ASN A 1 76 ? 8.510 -5.067 2.757 1.00 89.12 76 ASN A O 1
ATOM 620 N N . LEU A 1 77 ? 9.286 -7.133 2.304 1.00 88.38 77 LEU A N 1
ATOM 621 C CA . LEU A 1 77 ? 8.012 -7.766 1.960 1.00 88.38 77 LEU A CA 1
ATOM 622 C C . LEU A 1 77 ? 6.867 -7.529 2.962 1.00 88.38 77 LEU A C 1
ATOM 624 O O . LEU A 1 77 ? 5.697 -7.478 2.586 1.00 88.38 77 LEU A O 1
ATOM 628 N N . MET A 1 78 ? 7.182 -7.402 4.255 1.00 90.75 78 MET A N 1
ATOM 629 C CA . MET A 1 78 ? 6.167 -7.135 5.276 1.00 90.75 78 MET A CA 1
ATOM 630 C C . MET A 1 78 ? 5.612 -5.714 5.132 1.00 90.75 78 MET A C 1
ATOM 632 O O . MET A 1 78 ? 4.397 -5.528 5.194 1.00 90.75 78 MET A O 1
ATOM 636 N N . SER A 1 79 ? 6.475 -4.717 4.913 1.00 93.00 79 SER A N 1
ATOM 637 C CA . SER A 1 79 ? 6.053 -3.332 4.677 1.00 93.00 79 SER A CA 1
ATOM 638 C C . SER A 1 79 ? 5.179 -3.223 3.425 1.00 93.00 79 SER A C 1
ATOM 640 O O . SER A 1 79 ? 4.117 -2.601 3.480 1.00 93.00 79 SER A O 1
ATOM 642 N N . GLU A 1 80 ? 5.587 -3.879 2.337 1.00 91.94 80 GLU A N 1
ATOM 643 C CA . GLU A 1 80 ? 4.831 -3.988 1.085 1.00 91.94 80 GLU A CA 1
ATOM 644 C C . GLU A 1 80 ? 3.428 -4.560 1.327 1.00 91.94 80 GLU A C 1
ATOM 646 O O . GLU A 1 80 ? 2.418 -3.924 1.010 1.00 91.94 80 GLU A O 1
ATOM 651 N N . MET A 1 81 ? 3.340 -5.726 1.977 1.00 91.25 81 MET A N 1
ATOM 652 C CA . MET A 1 81 ? 2.061 -6.375 2.264 1.00 91.25 81 MET A CA 1
ATOM 653 C C . MET A 1 81 ? 1.158 -5.491 3.134 1.00 91.25 81 MET A C 1
ATOM 655 O O . MET A 1 81 ? -0.042 -5.381 2.872 1.00 91.25 81 MET A O 1
ATOM 659 N N . ILE A 1 82 ? 1.710 -4.833 4.156 1.00 94.00 82 ILE A N 1
ATOM 660 C CA . ILE A 1 82 ? 0.943 -3.928 5.018 1.00 94.00 82 ILE A CA 1
ATOM 661 C C . ILE A 1 82 ? 0.439 -2.710 4.233 1.00 94.00 82 ILE A C 1
ATOM 663 O O . ILE A 1 82 ? -0.735 -2.366 4.370 1.00 94.00 82 ILE A O 1
ATOM 667 N N . ARG A 1 83 ? 1.255 -2.084 3.374 1.00 94.31 83 ARG A N 1
ATOM 668 C CA . ARG A 1 83 ? 0.816 -0.968 2.509 1.00 94.31 83 ARG A CA 1
ATOM 669 C C . ARG A 1 83 ? -0.355 -1.361 1.626 1.00 94.31 83 ARG A C 1
ATOM 671 O O . ARG A 1 83 ? -1.329 -0.617 1.546 1.00 94.31 83 ARG A O 1
ATOM 678 N N . LEU A 1 84 ? -0.283 -2.531 1.004 1.00 92.50 84 LEU A N 1
ATOM 679 C CA . LEU A 1 84 ? -1.319 -3.021 0.101 1.00 92.50 84 LEU A CA 1
ATOM 680 C C . LEU A 1 84 ? -2.617 -3.364 0.836 1.00 92.50 84 LEU A C 1
ATOM 682 O O . LEU A 1 84 ? -3.697 -2.979 0.390 1.00 92.50 84 LEU A O 1
ATOM 686 N N . ARG A 1 85 ? -2.533 -4.014 2.003 1.00 92.81 85 ARG A N 1
ATOM 687 C CA . ARG A 1 85 ? -3.714 -4.279 2.843 1.00 92.81 85 ARG A CA 1
ATOM 688 C C . ARG A 1 85 ? -4.360 -2.984 3.328 1.00 92.81 85 ARG A C 1
ATOM 690 O O . ARG A 1 85 ? -5.581 -2.853 3.275 1.00 92.81 85 ARG A O 1
ATOM 697 N N . ILE A 1 86 ? -3.553 -2.001 3.735 1.00 94.94 86 ILE A N 1
ATOM 698 C CA . ILE A 1 86 ? -4.034 -0.662 4.100 1.00 94.94 86 ILE A CA 1
ATOM 699 C C . ILE A 1 86 ? -4.702 0.015 2.902 1.00 94.94 86 ILE A C 1
ATOM 701 O O . ILE A 1 86 ? -5.811 0.527 3.045 1.00 94.94 86 ILE A O 1
ATOM 705 N N . TYR A 1 87 ? -4.069 -0.005 1.726 1.00 93.94 87 TYR A N 1
ATOM 706 C CA . TYR A 1 87 ? -4.639 0.540 0.495 1.00 93.94 87 TYR A CA 1
ATOM 707 C C . TYR A 1 87 ? -6.016 -0.056 0.219 1.00 93.94 87 TYR A C 1
ATOM 709 O O . TYR A 1 87 ? -6.981 0.682 0.005 1.00 93.94 87 TYR A O 1
ATOM 717 N N . TYR A 1 88 ? -6.119 -1.382 0.275 1.00 90.62 88 TYR A N 1
ATOM 718 C CA . TYR A 1 88 ? -7.354 -2.095 -0.007 1.00 90.62 88 TYR A CA 1
ATOM 719 C C . TYR A 1 88 ? -8.438 -1.774 1.029 1.00 90.62 88 TYR A C 1
ATOM 721 O O . TYR A 1 88 ? -9.566 -1.450 0.664 1.00 90.62 88 TYR A O 1
ATOM 729 N N . GLN A 1 89 ? -8.097 -1.766 2.320 1.00 91.19 89 GLN A N 1
ATOM 730 C CA . GLN A 1 89 ? -9.044 -1.439 3.386 1.00 91.19 89 GLN A CA 1
ATOM 731 C C . GLN A 1 89 ? -9.539 0.015 3.323 1.00 91.19 89 GLN A C 1
ATOM 733 O O . GLN A 1 89 ? -10.708 0.269 3.621 1.00 91.19 89 GLN A O 1
ATOM 738 N N . LEU A 1 90 ? -8.676 0.967 2.953 1.00 93.00 90 LEU A N 1
ATOM 739 C CA . LEU A 1 90 ? -9.046 2.376 2.786 1.00 93.00 90 LEU A CA 1
ATOM 740 C C . LEU A 1 90 ? -9.884 2.609 1.523 1.00 93.00 90 LEU A C 1
ATOM 742 O O . LEU A 1 90 ? -10.814 3.413 1.557 1.00 93.00 90 LEU A O 1
ATOM 746 N N . SER A 1 91 ? -9.564 1.909 0.433 1.00 89.56 91 SER A N 1
ATOM 747 C CA . SER A 1 91 ? -10.275 2.022 -0.847 1.00 89.56 91 SER A CA 1
ATOM 748 C C . SER A 1 91 ? -11.645 1.340 -0.814 1.00 89.56 91 SER A C 1
ATOM 750 O O . SER A 1 91 ? -12.568 1.800 -1.485 1.00 89.56 91 SER A O 1
ATOM 752 N N . TYR A 1 92 ? -11.794 0.286 -0.003 1.00 86.56 92 TYR A N 1
ATOM 753 C CA . TYR A 1 92 ? -13.037 -0.477 0.165 1.00 86.56 92 TYR A CA 1
ATOM 754 C C . TYR A 1 92 ? -13.382 -0.621 1.651 1.00 86.56 92 TYR A C 1
ATOM 756 O O . TYR A 1 92 ? -13.162 -1.682 2.246 1.00 86.56 92 TYR A O 1
ATOM 764 N N . PRO A 1 93 ? -13.931 0.431 2.285 1.00 88.50 93 PRO A N 1
ATOM 765 C CA . PRO A 1 93 ? -14.289 0.398 3.699 1.00 88.50 93 PRO A CA 1
ATOM 766 C C . PRO A 1 93 ? -15.241 -0.742 4.075 1.00 88.50 93 PRO A C 1
ATOM 768 O O . PRO A 1 93 ? -15.240 -1.168 5.223 1.00 88.50 93 PRO A O 1
ATOM 771 N N . GLU A 1 94 ? -16.034 -1.266 3.139 1.00 84.38 94 GLU A N 1
ATOM 772 C CA . GLU A 1 94 ? -16.930 -2.406 3.342 1.00 84.38 94 GLU A CA 1
ATOM 773 C C . GLU A 1 94 ? -16.214 -3.758 3.469 1.00 84.38 94 GLU A C 1
ATOM 775 O O . GLU A 1 94 ? -16.763 -4.679 4.074 1.00 84.38 94 GLU A O 1
ATOM 780 N N . TYR A 1 95 ? -15.004 -3.892 2.918 1.00 83.62 95 TYR A N 1
ATOM 781 C CA . TYR A 1 95 ? -14.164 -5.066 3.143 1.00 83.62 95 TYR A CA 1
ATOM 782 C C . TYR A 1 95 ? -13.712 -5.072 4.601 1.00 83.62 95 TYR A C 1
ATOM 784 O O . TYR A 1 95 ? -13.341 -4.022 5.105 1.00 83.62 95 TYR A O 1
ATOM 792 N N . ASP A 1 96 ? -13.764 -6.202 5.303 1.00 84.06 96 ASP A N 1
ATOM 793 C CA . ASP A 1 96 ? -13.435 -6.279 6.733 1.00 84.06 96 ASP A CA 1
ATOM 794 C C . ASP A 1 96 ? -12.172 -7.107 6.965 1.00 84.06 96 ASP A C 1
ATOM 796 O O . ASP A 1 96 ? -12.236 -8.310 7.228 1.00 84.06 96 ASP A O 1
ATOM 800 N N . ASP A 1 97 ? -11.015 -6.456 6.844 1.00 89.25 97 ASP A N 1
ATOM 801 C CA . ASP A 1 97 ? -9.728 -7.078 7.131 1.00 89.25 97 ASP A CA 1
ATOM 802 C C . ASP A 1 97 ? -9.486 -7.168 8.647 1.00 89.25 97 ASP A C 1
ATOM 804 O O . ASP A 1 97 ? -8.773 -6.360 9.247 1.00 89.25 97 ASP A O 1
ATOM 808 N N . LYS A 1 98 ? -10.114 -8.160 9.283 1.00 89.38 98 LYS A N 1
ATOM 809 C CA . LYS A 1 98 ? -10.018 -8.384 10.736 1.00 89.38 98 LYS A CA 1
ATOM 810 C C . LYS A 1 98 ? -8.601 -8.677 11.203 1.00 89.38 98 LYS A C 1
ATOM 812 O O . LYS A 1 98 ? -8.227 -8.308 12.309 1.00 89.38 98 LYS A O 1
ATOM 817 N N . GLU A 1 99 ? -7.820 -9.355 10.374 1.00 91.62 99 GLU A N 1
ATOM 818 C CA . GLU A 1 99 ? -6.423 -9.637 10.677 1.00 91.62 99 GLU A CA 1
ATOM 819 C C . GLU A 1 99 ? -5.596 -8.353 10.682 1.00 91.62 99 GLU A C 1
ATOM 821 O O . GLU A 1 99 ? -4.798 -8.161 11.595 1.00 91.62 99 GLU A O 1
ATOM 826 N N . LEU A 1 100 ? -5.812 -7.452 9.716 1.00 93.62 100 LEU A N 1
ATOM 827 C CA . LEU A 1 100 ? -5.167 -6.141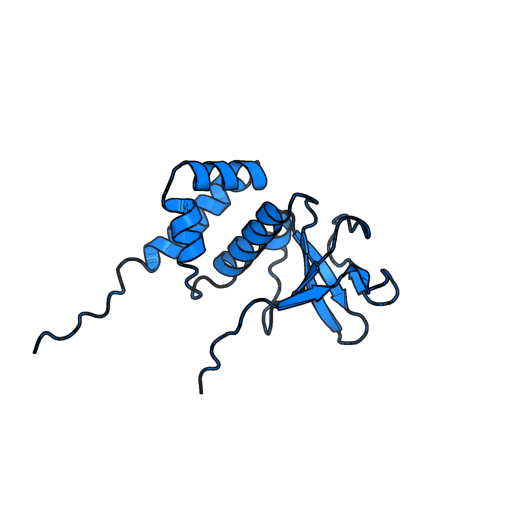 9.706 1.00 93.62 100 LEU A CA 1
ATOM 828 C C . LEU A 1 100 ? -5.605 -5.294 10.910 1.00 93.62 100 LEU A C 1
ATOM 830 O O . LEU A 1 100 ? -4.754 -4.667 11.535 1.00 93.62 100 LEU A O 1
ATOM 834 N N . ASP A 1 101 ? -6.894 -5.299 11.271 1.00 94.56 101 ASP A N 1
ATOM 835 C CA . ASP A 1 101 ? -7.397 -4.624 12.480 1.00 94.56 101 ASP A CA 1
ATOM 836 C C . ASP A 1 101 ? -6.695 -5.150 13.738 1.00 94.56 101 ASP A C 1
ATOM 838 O O . ASP A 1 101 ? -6.087 -4.380 14.481 1.00 94.56 101 ASP A O 1
ATOM 842 N N . CYS A 1 102 ? -6.707 -6.468 13.949 1.00 93.25 102 CYS A N 1
ATOM 843 C CA . CYS A 1 102 ? -6.038 -7.097 15.084 1.00 93.25 102 CYS A CA 1
ATOM 844 C C . CYS A 1 102 ? -4.530 -6.834 15.089 1.00 93.25 102 CYS A C 1
ATOM 846 O O . CYS A 1 102 ? -3.961 -6.597 16.150 1.00 93.25 102 CYS A O 1
ATOM 848 N N . TRP A 1 103 ? -3.879 -6.854 13.929 1.00 94.69 103 TRP A N 1
ATOM 849 C CA . TRP A 1 103 ? -2.440 -6.642 13.834 1.00 94.69 103 TRP A CA 1
ATOM 850 C C . TRP A 1 103 ? -2.046 -5.186 14.120 1.00 94.69 103 TRP A C 1
ATOM 852 O O . TRP A 1 103 ? -1.086 -4.948 14.849 1.00 94.69 103 TRP A O 1
ATOM 862 N N . ILE A 1 104 ? -2.795 -4.204 13.599 1.00 95.38 104 ILE A N 1
ATOM 863 C CA . ILE A 1 104 ? -2.512 -2.776 13.822 1.00 95.38 104 ILE A CA 1
ATOM 864 C C . ILE A 1 104 ? -2.928 -2.346 15.231 1.00 95.38 104 ILE A C 1
ATOM 866 O O . ILE A 1 104 ? -2.165 -1.657 15.902 1.00 95.38 104 ILE A O 1
ATOM 870 N N . PHE A 1 105 ? -4.141 -2.700 15.664 1.00 95.94 105 PHE A N 1
ATOM 871 C CA . PHE A 1 105 ? -4.780 -2.147 16.864 1.00 95.94 105 PHE A CA 1
ATOM 872 C C . PHE A 1 105 ? -4.813 -3.099 18.061 1.00 95.94 105 PHE A C 1
ATOM 874 O O . PHE A 1 105 ? -5.261 -2.693 19.134 1.00 95.94 105 PHE A O 1
ATOM 881 N N . GLY A 1 106 ? -4.355 -4.343 17.909 1.00 91.50 106 GLY A N 1
ATOM 882 C CA . GLY A 1 106 ? -4.238 -5.290 19.019 1.00 91.50 106 GLY A CA 1
ATOM 883 C C . GLY A 1 106 ? -3.108 -4.949 19.991 1.00 91.50 106 GLY A C 1
ATOM 884 O O . GLY A 1 106 ? -3.202 -5.301 21.163 1.00 91.50 106 GLY A O 1
ATOM 885 N N . ASP A 1 107 ? -2.072 -4.239 19.529 1.00 93.81 107 ASP A N 1
ATOM 886 C CA . ASP A 1 107 ? -0.952 -3.779 20.353 1.00 93.81 107 ASP A CA 1
ATOM 887 C C . ASP A 1 107 ? -0.321 -2.478 19.810 1.00 93.81 107 ASP A C 1
ATOM 889 O O . ASP A 1 107 ? -0.408 -2.152 18.624 1.00 93.81 107 ASP A O 1
ATOM 893 N N . VAL A 1 108 ? 0.365 -1.739 20.686 1.00 95.19 108 VAL A N 1
ATOM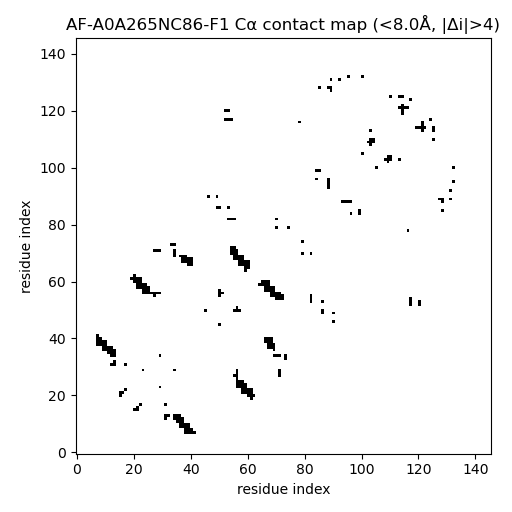 894 C CA . VAL A 1 108 ? 1.099 -0.499 20.394 1.00 95.19 108 VAL A CA 1
ATOM 895 C C . VAL A 1 108 ? 2.182 -0.712 19.331 1.00 95.19 108 VAL A C 1
ATOM 897 O O . VAL A 1 108 ? 2.459 0.201 18.548 1.00 95.19 108 VAL A O 1
ATOM 900 N N . ALA A 1 109 ? 2.780 -1.905 19.255 1.00 96.06 109 ALA A N 1
ATOM 901 C CA . ALA A 1 109 ? 3.782 -2.221 18.242 1.00 96.06 109 ALA A CA 1
ATOM 902 C C . ALA A 1 109 ? 3.237 -2.098 16.807 1.00 96.06 109 ALA A C 1
ATOM 904 O O . ALA A 1 109 ? 3.940 -1.574 15.940 1.00 96.06 109 ALA A O 1
ATOM 905 N N . GLY A 1 110 ? 1.988 -2.511 16.562 1.00 95.88 110 GLY A N 1
ATOM 906 C CA . GLY A 1 110 ? 1.342 -2.424 15.247 1.00 95.88 110 GLY A CA 1
ATOM 907 C C . GLY A 1 110 ? 1.144 -0.977 14.798 1.00 95.88 110 GLY A C 1
ATOM 908 O O . GLY A 1 110 ? 1.578 -0.585 13.712 1.00 95.88 110 GLY A O 1
ATOM 909 N N . VAL A 1 111 ? 0.582 -0.144 15.680 1.00 96.88 111 VAL A N 1
ATOM 910 C CA . VAL A 1 111 ? 0.444 1.311 15.480 1.00 96.88 111 VAL A CA 1
ATOM 911 C C . VAL A 1 111 ? 1.799 1.948 15.168 1.00 96.88 111 VAL A C 1
ATOM 913 O O . VAL A 1 111 ? 1.937 2.653 14.167 1.00 96.88 111 VAL A O 1
ATOM 916 N N . ASN A 1 112 ? 2.818 1.675 15.987 1.00 97.25 112 ASN A N 1
ATOM 917 C CA . ASN A 1 112 ? 4.157 2.234 15.802 1.00 97.25 112 ASN A CA 1
ATOM 918 C C . ASN A 1 112 ? 4.802 1.782 14.488 1.00 97.25 112 ASN A C 1
ATOM 920 O O . ASN A 1 112 ? 5.494 2.571 13.843 1.00 97.25 112 ASN A O 1
ATOM 924 N N . TYR A 1 113 ? 4.561 0.541 14.062 1.00 96.44 113 TYR A N 1
ATOM 925 C CA . TYR A 1 113 ? 5.045 0.053 12.777 1.00 96.44 113 TYR A CA 1
ATOM 926 C C . TYR A 1 113 ? 4.423 0.834 11.619 1.00 96.44 113 TYR A C 1
ATOM 928 O O . TYR A 1 113 ? 5.158 1.297 10.748 1.00 96.44 113 TYR A O 1
ATOM 936 N N . VAL A 1 114 ? 3.100 1.044 11.629 1.00 95.88 114 VAL A N 1
ATOM 937 C CA . VAL A 1 114 ? 2.411 1.835 10.595 1.00 95.88 114 VAL A CA 1
ATOM 938 C C . VAL A 1 114 ? 2.918 3.278 10.582 1.00 95.88 114 VAL A C 1
ATOM 940 O O . VAL A 1 114 ? 3.220 3.802 9.513 1.00 95.88 114 VAL A O 1
ATOM 943 N N . LEU A 1 115 ? 3.086 3.909 11.750 1.00 96.25 115 LEU A N 1
ATOM 944 C CA . LEU A 1 115 ? 3.676 5.252 11.846 1.00 96.25 115 LEU A CA 1
ATOM 945 C C . LEU A 1 115 ? 5.070 5.310 11.211 1.00 96.25 115 LEU A C 1
ATOM 947 O O . LEU A 1 115 ? 5.380 6.259 10.496 1.00 96.25 115 LEU A O 1
ATOM 951 N N . ARG A 1 116 ? 5.894 4.283 11.439 1.00 94.81 116 ARG A N 1
ATOM 952 C CA . ARG A 1 116 ? 7.250 4.205 10.896 1.00 94.81 116 ARG A CA 1
ATOM 953 C C . ARG A 1 116 ? 7.259 4.076 9.373 1.00 94.81 116 ARG A C 1
ATOM 955 O O . ARG A 1 116 ? 7.966 4.837 8.725 1.00 94.81 116 ARG A O 1
ATOM 962 N N . ILE A 1 117 ? 6.495 3.141 8.805 1.00 94.69 117 ILE A N 1
ATOM 963 C CA . ILE A 1 117 ? 6.535 2.868 7.353 1.00 94.69 117 ILE A CA 1
ATOM 964 C C . ILE A 1 117 ? 5.806 3.932 6.513 1.00 94.69 117 ILE A C 1
ATOM 966 O O . ILE A 1 117 ? 6.053 4.035 5.315 1.00 94.69 117 ILE A O 1
ATOM 970 N N . MET A 1 118 ? 4.902 4.708 7.126 1.00 92.94 118 MET A N 1
ATOM 971 C CA . MET A 1 118 ? 4.119 5.759 6.455 1.00 92.94 118 MET A CA 1
ATOM 972 C C . MET A 1 118 ? 4.665 7.174 6.700 1.00 92.94 118 MET A C 1
ATOM 974 O O . MET A 1 118 ? 4.152 8.142 6.133 1.00 92.94 118 MET A O 1
ATOM 978 N N . GLY A 1 119 ? 5.660 7.322 7.580 1.00 91.19 119 GLY A N 1
ATOM 979 C CA . GLY A 1 119 ? 6.253 8.609 7.935 1.00 91.19 119 GLY A CA 1
ATOM 980 C C . GLY A 1 119 ? 5.211 9.643 8.376 1.00 91.19 119 GLY A C 1
ATOM 981 O O . GLY A 1 119 ? 4.365 9.386 9.235 1.00 91.19 119 GLY A O 1
ATOM 982 N N . SER A 1 120 ? 5.248 10.827 7.762 1.00 92.56 120 SER A N 1
ATOM 983 C CA . SER A 1 120 ? 4.353 11.948 8.088 1.00 92.56 120 SER A CA 1
ATOM 984 C C . SER A 1 120 ? 2.867 11.648 7.855 1.00 92.56 120 SER A C 1
ATOM 986 O O . SER A 1 120 ? 2.014 12.250 8.508 1.00 92.56 120 SER A O 1
ATOM 988 N N . SER A 1 121 ? 2.541 10.695 6.980 1.00 95.19 121 SER A N 1
ATOM 989 C CA . SER A 1 121 ? 1.160 10.298 6.693 1.00 95.19 121 SER A CA 1
ATOM 990 C C . SER A 1 121 ? 0.602 9.280 7.690 1.00 95.19 121 SER A C 1
ATOM 992 O O . SER A 1 121 ? -0.608 9.040 7.710 1.00 95.19 121 SER A O 1
ATOM 994 N N . GLY A 1 122 ? 1.445 8.678 8.535 1.00 95.00 122 GLY A N 1
ATOM 995 C CA . GLY A 1 122 ? 1.054 7.551 9.384 1.00 95.00 122 GLY A CA 1
ATOM 996 C C . GLY A 1 122 ? -0.103 7.862 10.328 1.00 95.00 122 GLY A C 1
ATOM 997 O O . GLY A 1 122 ? -1.045 7.078 10.426 1.00 95.00 122 GLY A O 1
ATOM 998 N N . ALA A 1 123 ? -0.092 9.030 10.975 1.00 96.06 123 ALA A N 1
ATOM 999 C CA . ALA A 1 123 ? -1.163 9.421 11.894 1.00 96.06 123 ALA A CA 1
ATOM 1000 C C . ALA A 1 123 ? -2.525 9.533 11.185 1.00 96.06 123 ALA A C 1
ATOM 1002 O O . ALA A 1 123 ? -3.551 9.112 11.726 1.00 96.06 123 ALA A O 1
ATOM 1003 N N . TRP A 1 124 ? -2.534 10.056 9.955 1.00 96.81 124 TRP A N 1
ATOM 1004 C CA . TRP A 1 124 ? -3.742 10.147 9.139 1.00 96.81 124 TRP A CA 1
ATOM 1005 C C . TRP A 1 124 ? -4.250 8.758 8.733 1.00 96.81 124 TRP A C 1
ATOM 1007 O O . TRP A 1 124 ? -5.435 8.472 8.907 1.00 96.81 124 TRP A O 1
ATOM 1017 N N . VAL A 1 125 ? -3.352 7.878 8.275 1.00 96.94 125 VAL A N 1
ATOM 1018 C CA . VAL A 1 125 ? -3.679 6.492 7.896 1.00 96.94 125 VAL A CA 1
ATOM 1019 C C . VAL A 1 125 ? -4.314 5.747 9.069 1.00 96.94 125 VAL A C 1
ATOM 1021 O O . VAL A 1 125 ? -5.394 5.174 8.931 1.00 96.94 125 VAL A O 1
ATOM 1024 N N . ILE A 1 126 ? -3.693 5.816 10.247 1.00 97.06 126 ILE A N 1
ATOM 1025 C CA . ILE A 1 126 ? -4.182 5.145 11.458 1.00 97.06 126 ILE A CA 1
ATOM 1026 C C . ILE A 1 126 ? -5.549 5.685 11.871 1.00 97.06 126 ILE A C 1
ATOM 1028 O O . ILE A 1 126 ? -6.447 4.903 12.180 1.00 97.06 126 ILE A O 1
ATOM 1032 N N . SER A 1 127 ? -5.738 7.007 11.838 1.00 96.50 127 SER A N 1
ATOM 1033 C CA . SER A 1 127 ? -7.026 7.633 12.151 1.00 96.50 127 SER A CA 1
ATOM 1034 C C . SER A 1 127 ? -8.140 7.149 11.215 1.00 96.50 127 SER A C 1
ATOM 1036 O O . SER A 1 127 ? -9.216 6.763 11.677 1.00 96.50 127 SER A O 1
ATOM 1038 N N . ARG A 1 128 ? -7.874 7.083 9.901 1.00 96.81 128 ARG A N 1
ATOM 1039 C CA . ARG A 1 128 ? -8.853 6.602 8.913 1.00 96.81 128 ARG A CA 1
ATOM 1040 C C . ARG A 1 128 ? -9.174 5.122 9.089 1.00 96.81 128 ARG A C 1
ATOM 1042 O O . ARG A 1 128 ? -10.353 4.779 9.129 1.00 96.81 128 ARG A O 1
ATOM 1049 N N . LEU A 1 129 ? -8.165 4.267 9.264 1.00 95.75 129 LEU A N 1
ATOM 1050 C CA . LEU A 1 129 ? -8.368 2.835 9.517 1.00 95.75 129 LEU A CA 1
ATOM 1051 C C . LEU A 1 129 ? -9.174 2.596 10.796 1.00 95.75 129 LEU A C 1
ATOM 1053 O O . LEU A 1 129 ? -10.123 1.816 10.791 1.00 95.75 129 LEU A O 1
ATOM 1057 N N . LYS A 1 130 ? -8.851 3.317 11.876 1.00 94.81 130 LYS A N 1
ATOM 1058 C CA . LYS A 1 130 ? -9.580 3.220 13.144 1.00 94.81 130 LYS A CA 1
ATOM 1059 C C . LYS A 1 130 ? -11.051 3.599 12.979 1.00 94.81 130 LYS A C 1
ATOM 1061 O O . LYS A 1 130 ? -11.908 2.918 13.533 1.00 94.81 130 LYS A O 1
ATOM 1066 N N . GLY A 1 131 ? -11.345 4.651 12.211 1.00 93.75 131 GLY A N 1
ATOM 1067 C CA . GLY A 1 131 ? -12.718 5.029 11.864 1.00 93.75 131 GLY A CA 1
ATOM 1068 C C . GLY A 1 131 ? -13.462 3.893 11.159 1.00 93.75 131 GLY A C 1
ATOM 1069 O O . GLY A 1 131 ? -14.512 3.465 11.630 1.00 93.75 131 GLY A O 1
ATOM 1070 N N . ILE A 1 132 ? -12.857 3.336 10.105 1.00 92.62 132 ILE A N 1
ATOM 1071 C CA . ILE A 1 132 ? -13.434 2.235 9.320 1.00 92.62 132 ILE A CA 1
ATOM 1072 C C . ILE A 1 132 ? -13.714 1.001 10.188 1.00 92.62 132 ILE A C 1
ATOM 1074 O O . ILE A 1 132 ? -14.801 0.432 10.112 1.00 92.62 132 ILE A O 1
ATOM 1078 N N . PHE A 1 133 ? -12.765 0.564 11.020 1.00 92.69 133 PHE A N 1
ATOM 1079 C CA . PHE A 1 133 ? -12.964 -0.625 11.857 1.00 92.69 133 PHE A CA 1
ATOM 1080 C C . PHE A 1 133 ? -13.959 -0.386 12.998 1.00 92.69 133 PHE A C 1
ATOM 1082 O O . PHE A 1 133 ? -14.752 -1.273 13.318 1.00 92.69 133 PHE A O 1
ATOM 1089 N N . ASN A 1 134 ? -13.985 0.811 13.588 1.00 90.25 134 ASN A N 1
ATOM 1090 C CA . ASN A 1 134 ? -14.950 1.142 14.636 1.00 90.25 134 ASN A CA 1
ATOM 1091 C C . ASN A 1 134 ? -16.392 1.169 14.120 1.00 90.25 134 ASN A C 1
ATOM 1093 O O . ASN A 1 134 ? -17.283 0.704 14.820 1.00 90.25 134 ASN A O 1
ATOM 1097 N N . GLU A 1 135 ? -16.632 1.640 12.894 1.00 87.31 135 GLU A N 1
ATOM 1098 C CA . GLU A 1 135 ? -17.969 1.616 12.275 1.00 87.31 135 GLU A CA 1
ATOM 1099 C C . GLU A 1 135 ? -18.519 0.191 12.066 1.00 87.31 135 GLU A C 1
ATOM 1101 O O . GLU A 1 135 ? -19.731 -0.005 11.908 1.00 87.31 135 GLU A O 1
ATOM 1106 N N . LYS A 1 136 ? -17.638 -0.816 12.072 1.00 81.69 136 LYS A N 1
ATOM 1107 C CA . LYS A 1 136 ? -17.989 -2.238 11.937 1.00 81.69 136 LYS A CA 1
ATOM 1108 C C . LYS A 1 136 ? -18.167 -2.927 13.286 1.00 81.69 136 LYS A C 1
ATOM 1110 O O . LYS A 1 136 ? -19.030 -3.801 13.416 1.00 81.69 136 LYS A O 1
ATOM 1115 N N . LYS A 1 137 ? -17.381 -2.537 14.294 1.00 72.56 137 LYS A N 1
ATOM 1116 C CA . LYS A 1 137 ? -17.468 -3.050 15.670 1.00 72.56 137 LYS A CA 1
ATOM 1117 C C . LYS A 1 137 ? -18.815 -2.643 16.280 1.00 72.56 137 LYS A C 1
ATOM 1119 O O . LYS A 1 137 ? -19.011 -1.503 16.672 1.00 72.56 137 LYS A O 1
ATOM 1124 N N . GLY A 1 138 ? -19.758 -3.586 16.337 1.00 58.56 138 GLY A N 1
ATOM 1125 C CA . GLY A 1 138 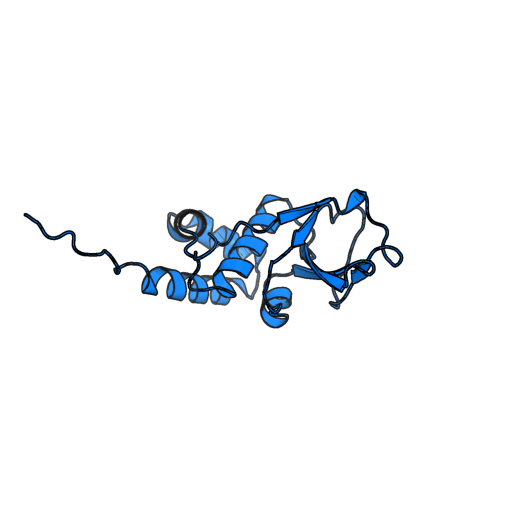? -21.110 -3.361 16.870 1.00 58.56 138 GLY A CA 1
ATOM 1126 C C . GLY A 1 138 ? -22.244 -3.819 15.952 1.00 58.56 138 GLY A C 1
ATOM 1127 O O . GLY A 1 138 ? -23.370 -3.958 16.416 1.00 58.56 138 GLY A O 1
ATOM 1128 N N . ARG A 1 139 ? -21.966 -4.164 14.685 1.00 56.78 139 ARG A N 1
ATOM 1129 C CA . ARG A 1 139 ? -22.927 -4.880 13.821 1.00 56.78 139 ARG A CA 1
ATOM 1130 C C . ARG A 1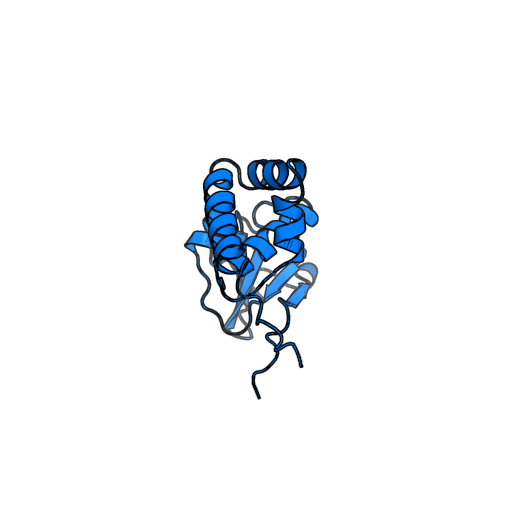 139 ? -22.934 -6.380 14.127 1.00 56.78 139 ARG A C 1
ATOM 1132 O O . ARG A 1 139 ? -22.760 -7.213 13.241 1.00 56.78 139 ARG A O 1
ATOM 1139 N N . VAL A 1 140 ? -23.077 -6.729 15.401 1.00 50.84 140 VAL A N 1
ATOM 1140 C CA . VAL A 1 140 ? -23.351 -8.107 15.802 1.00 50.84 140 VAL A CA 1
ATOM 1141 C C . VAL A 1 140 ? -24.834 -8.314 15.533 1.00 50.84 140 VAL A C 1
ATOM 1143 O O . VAL A 1 140 ? -25.669 -7.654 16.140 1.00 50.84 140 VAL A O 1
ATOM 1146 N N . VAL A 1 141 ? -25.167 -9.168 14.566 1.00 52.22 141 VAL A N 1
ATOM 1147 C CA . VAL A 1 141 ? -26.547 -9.629 14.399 1.00 52.22 141 VAL A CA 1
ATOM 1148 C C . VAL A 1 141 ? -26.924 -10.302 15.715 1.00 52.22 141 VAL A C 1
ATOM 1150 O O . VAL A 1 141 ? -26.304 -11.302 16.078 1.00 52.22 141 VAL A O 1
ATOM 1153 N N . GLU A 1 142 ? -27.874 -9.732 16.458 1.00 49.09 142 GLU A N 1
ATOM 1154 C CA . GLU A 1 142 ? -28.454 -10.407 17.615 1.00 49.09 142 GLU A CA 1
ATOM 1155 C C . GLU A 1 142 ? -28.994 -11.753 17.130 1.00 49.09 142 GLU A C 1
ATOM 1157 O O . GLU A 1 142 ? -29.906 -11.816 16.303 1.00 49.09 142 GLU A O 1
ATOM 1162 N N . PHE A 1 143 ? -28.388 -12.846 17.589 1.00 52.56 143 PHE A N 1
ATOM 1163 C CA . PHE A 1 143 ? -28.981 -14.157 17.391 1.00 52.56 143 PHE A CA 1
ATOM 1164 C C . PHE A 1 143 ? -30.270 -14.179 18.215 1.00 52.56 143 PHE A C 1
ATOM 1166 O O . PHE A 1 143 ? -30.188 -13.970 19.429 1.00 52.56 143 PHE A O 1
ATOM 1173 N N . PRO A 1 144 ? -31.450 -14.416 17.612 1.00 50.22 144 PRO A N 1
ATOM 1174 C CA . PRO A 1 144 ? -32.657 -14.592 18.395 1.00 50.22 144 PRO A CA 1
ATOM 1175 C C . PRO A 1 144 ? -32.448 -15.814 19.285 1.00 50.22 144 PRO A C 1
ATOM 1177 O O . PRO A 1 144 ? -32.327 -16.942 18.799 1.00 50.22 144 P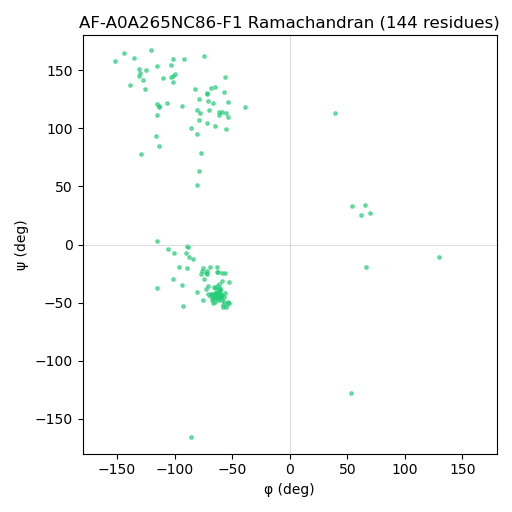RO A O 1
ATOM 1180 N N . VAL A 1 145 ? -32.356 -15.568 20.589 1.00 54.22 145 VAL A N 1
ATOM 1181 C CA . VAL A 1 145 ? -32.406 -16.614 21.604 1.00 54.22 145 VAL A CA 1
ATOM 1182 C C . VAL A 1 145 ? -33.783 -17.262 21.461 1.00 54.22 145 VAL A C 1
ATOM 1184 O O . VAL A 1 145 ? -34.800 -16.584 21.611 1.00 54.22 145 VAL A O 1
ATOM 1187 N N . ARG A 1 146 ? -33.809 -18.535 21.059 1.00 51.50 146 ARG A N 1
ATOM 1188 C CA . ARG A 1 146 ? -35.019 -19.363 21.106 1.00 51.50 146 ARG A CA 1
ATOM 1189 C C . ARG A 1 146 ? -35.184 -19.950 22.494 1.00 51.50 146 ARG A C 1
ATOM 1191 O O . ARG A 1 146 ? -34.149 -20.367 23.060 1.00 51.50 146 ARG A O 1
#

Solvent-accessible surface area (backbone atoms only — not comparable to full-atom values): 8711 Å² total; per-residue (Å²): 130,85,71,77,85,74,70,80,45,72,43,69,33,75,84,54,47,80,80,73,44,28,44,76,75,42,102,52,70,81,49,79,92,68,41,58,49,32,34,38,60,85,96,61,85,81,57,65,69,58,33,58,60,58,38,37,29,37,34,34,34,66,87,78,75,44,63,28,36,33,58,39,68,66,71,55,73,67,58,43,53,51,42,52,52,50,50,49,43,70,76,35,59,86,54,80,61,60,67,59,49,48,51,34,71,66,41,70,66,29,47,51,49,47,34,62,78,34,49,92,46,14,66,58,53,52,52,52,52,50,52,49,54,52,77,52,65,80,76,67,78,79,73,80,82,126